Protein AF-A0A2S5EJ32-F1 (afdb_monomer_lite)

Radius of gyration: 12.83 Å; chains: 1; bounding box: 28×23×29 Å

Foldseek 3Di:
DCVVPVVVVVLCVVVVVVDDPVNVVVLVCCCVPVVDDNVVSVVVSCVVVVSDD

InterPro domains:
  IPR007210 ABC-type glycine betaine transport system, substrate-binding domain [PF04069] (3-47)

pLDDT: mean 93.46, std 6.0, range [67.06, 98.56]

Structure (mmCIF, N/CA/C/O backbone):
data_AF-A0A2S5EJ32-F1
#
_entry.id   AF-A0A2S5EJ32-F1
#
loop_
_atom_site.group_PDB
_atom_site.id
_atom_site.type_symbol
_atom_site.label_atom_id
_atom_site.label_alt_id
_atom_site.label_comp_id
_atom_site.label_asym_id
_atom_site.label_entity_id
_atom_site.label_seq_id
_atom_site.pdbx_PDB_ins_code
_atom_site.Cartn_x
_atom_site.Cartn_y
_atom_site.Cartn_z
_atom_site.occupancy
_atom_site.B_iso_or_equiv
_atom_site.auth_seq_id
_atom_site.auth_comp_id
_atom_site.auth_asym_id
_atom_site.auth_atom_id
_atom_site.pdbx_PDB_model_num
ATOM 1 N N . ILE A 1 1 ? -13.653 -14.383 6.112 1.00 67.06 1 ILE A N 1
ATOM 2 C CA . ILE A 1 1 ? -12.512 -13.476 6.415 1.00 67.06 1 ILE A CA 1
ATOM 3 C C . ILE A 1 1 ? -12.945 -12.193 7.126 1.00 67.06 1 ILE A C 1
ATOM 5 O O . ILE A 1 1 ? -12.682 -12.096 8.313 1.00 67.06 1 ILE A O 1
ATOM 9 N N . ILE A 1 2 ? -13.586 -11.208 6.475 1.00 74.88 2 ILE A N 1
ATOM 10 C CA . ILE A 1 2 ? -13.931 -9.938 7.162 1.00 74.88 2 ILE A CA 1
ATOM 11 C C . ILE A 1 2 ? -14.940 -10.160 8.301 1.00 74.88 2 ILE A C 1
ATOM 13 O O . ILE A 1 2 ? -14.764 -9.589 9.374 1.00 74.88 2 ILE A O 1
ATOM 17 N N . ASP A 1 3 ? -15.925 -11.040 8.107 1.00 85.75 3 ASP A N 1
ATOM 18 C CA . ASP A 1 3 ? -16.924 -11.365 9.139 1.00 85.75 3 ASP A CA 1
ATOM 19 C C . ASP A 1 3 ? -16.329 -12.138 10.328 1.00 85.75 3 ASP A C 1
ATOM 21 O O . ASP A 1 3 ? -16.786 -12.007 11.459 1.00 85.75 3 ASP A O 1
ATOM 25 N N . GLU A 1 4 ? -15.265 -12.906 10.086 1.00 94.06 4 GLU A N 1
ATOM 26 C CA . GLU A 1 4 ? -14.551 -13.678 11.114 1.00 94.06 4 GLU A CA 1
ATOM 27 C C . GLU A 1 4 ? -13.528 -12.818 11.871 1.00 94.06 4 GLU A C 1
ATOM 29 O O . GLU A 1 4 ? -13.185 -13.105 13.017 1.00 94.06 4 GLU A O 1
ATOM 34 N N . TYR A 1 5 ? -13.059 -11.734 11.247 1.00 93.12 5 TYR A N 1
ATOM 35 C CA . TYR A 1 5 ? -12.062 -10.820 11.798 1.00 93.12 5 TYR A CA 1
ATOM 36 C C . TYR A 1 5 ? -12.486 -9.359 11.588 1.00 93.12 5 TYR A C 1
ATOM 38 O O . TYR A 1 5 ? -11.832 -8.620 10.847 1.00 93.12 5 TYR A O 1
ATOM 46 N N . PRO A 1 6 ? -13.530 -8.879 12.289 1.00 89.38 6 PRO A N 1
ATOM 47 C CA . PRO A 1 6 ? -14.059 -7.523 12.109 1.00 89.38 6 PRO A CA 1
ATOM 48 C C . PRO A 1 6 ? -13.022 -6.422 12.384 1.00 89.38 6 PRO A C 1
ATOM 50 O O . PRO A 1 6 ? -13.107 -5.332 11.823 1.00 89.38 6 PRO A O 1
ATOM 53 N N . LYS A 1 7 ? -11.981 -6.720 13.178 1.00 90.88 7 LYS A N 1
ATOM 54 C CA . LYS A 1 7 ? -10.837 -5.822 13.423 1.00 90.88 7 LYS A CA 1
ATOM 55 C C . LYS A 1 7 ? -10.091 -5.436 12.144 1.00 90.88 7 LYS A C 1
ATOM 57 O O . LYS A 1 7 ? -9.531 -4.346 12.090 1.00 90.88 7 LYS A O 1
ATOM 62 N N . ILE A 1 8 ? -10.109 -6.288 11.115 1.00 91.50 8 ILE A N 1
ATOM 63 C CA . ILE A 1 8 ? -9.528 -5.968 9.805 1.00 91.50 8 ILE A CA 1
ATOM 64 C C . ILE A 1 8 ? -10.181 -4.702 9.244 1.00 91.50 8 ILE A C 1
ATOM 66 O O . ILE A 1 8 ? -9.485 -3.842 8.718 1.00 91.50 8 ILE A O 1
ATOM 70 N N . ARG A 1 9 ? -11.497 -4.529 9.418 1.00 88.69 9 ARG A N 1
ATOM 71 C CA . ARG A 1 9 ? -12.209 -3.346 8.923 1.00 88.69 9 ARG A CA 1
ATOM 72 C C . ARG A 1 9 ? -11.699 -2.055 9.559 1.00 88.69 9 ARG A C 1
ATOM 74 O O . ARG A 1 9 ? -11.496 -1.074 8.852 1.00 88.69 9 ARG A O 1
ATOM 81 N N . GLU A 1 10 ? -11.455 -2.077 10.867 1.00 89.94 10 GLU A N 1
ATOM 82 C CA . GLU A 1 10 ? -10.908 -0.928 11.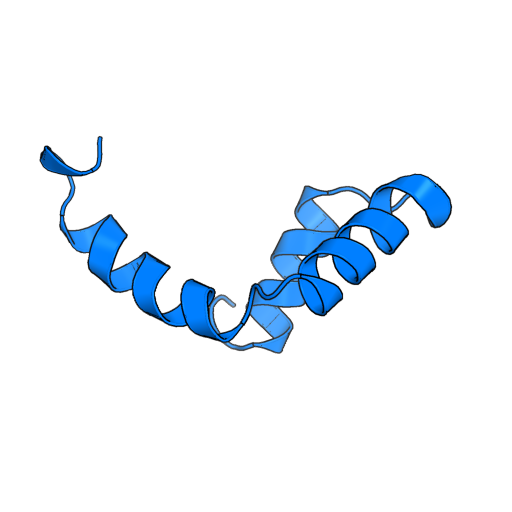594 1.00 89.94 10 GLU A CA 1
ATOM 83 C C . GLU A 1 10 ? -9.462 -0.630 11.179 1.00 89.94 10 GLU A C 1
ATOM 85 O O . GLU A 1 10 ? -9.109 0.529 10.983 1.00 89.94 10 GLU A O 1
ATOM 90 N N . ILE A 1 11 ? -8.645 -1.667 10.960 1.00 91.19 11 ILE A N 1
ATOM 91 C CA . ILE A 1 11 ? -7.252 -1.524 10.501 1.00 91.19 11 ILE A CA 1
ATOM 92 C C . ILE A 1 11 ? -7.179 -0.959 9.076 1.00 91.19 11 ILE A C 1
ATOM 94 O O . ILE A 1 11 ? -6.293 -0.163 8.782 1.00 91.19 11 ILE A O 1
ATOM 98 N N . LEU A 1 12 ? -8.097 -1.352 8.188 1.00 90.25 12 LEU A N 1
ATOM 99 C CA . LEU A 1 12 ? -8.112 -0.899 6.793 1.00 90.25 12 LEU A CA 1
ATOM 100 C C . LEU A 1 12 ? -8.730 0.493 6.618 1.00 90.25 12 LEU A C 1
ATOM 102 O O . LEU A 1 12 ? -8.497 1.137 5.597 1.00 90.25 12 LEU A O 1
ATOM 106 N N . LYS A 1 13 ? -9.504 0.982 7.593 1.00 89.31 13 LYS A N 1
ATOM 107 C CA . LYS A 1 13 ? -10.222 2.261 7.503 1.00 89.31 13 LYS A CA 1
ATOM 108 C C . LYS A 1 13 ? -9.327 3.465 7.164 1.00 89.31 13 LYS A C 1
ATOM 110 O O . LYS A 1 13 ? -9.758 4.265 6.344 1.00 89.31 13 LYS A O 1
ATOM 115 N N . PRO A 1 14 ? -8.105 3.620 7.708 1.00 88.25 14 PRO A N 1
ATOM 116 C CA . PRO A 1 14 ? -7.225 4.720 7.321 1.00 88.25 14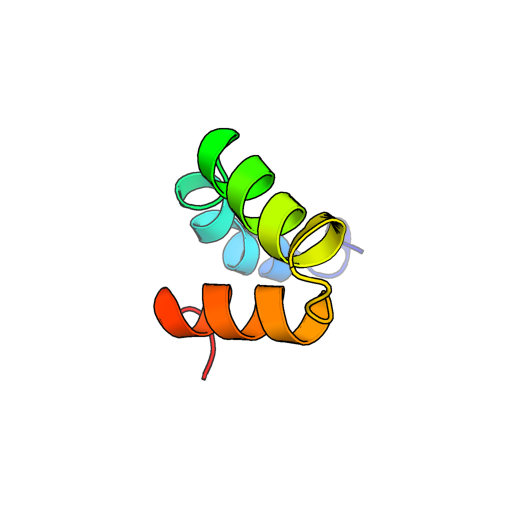 PRO A CA 1
ATOM 117 C C . PRO A 1 14 ? -6.792 4.650 5.853 1.00 88.25 14 PRO A C 1
ATOM 119 O O . PRO A 1 14 ? -6.608 5.688 5.228 1.00 88.25 14 PRO A O 1
ATOM 122 N N . LEU A 1 15 ? -6.663 3.449 5.274 1.00 88.50 15 LEU A N 1
ATOM 123 C CA . LEU A 1 15 ? -6.175 3.283 3.900 1.00 88.50 15 LEU A CA 1
ATOM 124 C C . LEU A 1 15 ? -7.102 3.915 2.863 1.00 88.50 15 LEU A C 1
ATOM 126 O O . LEU A 1 15 ? -6.617 4.352 1.825 1.00 88.50 15 LEU A O 1
ATOM 130 N N . THR A 1 16 ? -8.405 4.023 3.140 1.00 85.19 16 THR A N 1
ATOM 131 C CA . THR A 1 16 ? -9.361 4.649 2.211 1.00 85.19 16 THR A CA 1
ATOM 132 C C . THR A 1 16 ? -9.115 6.147 2.023 1.00 85.19 16 THR 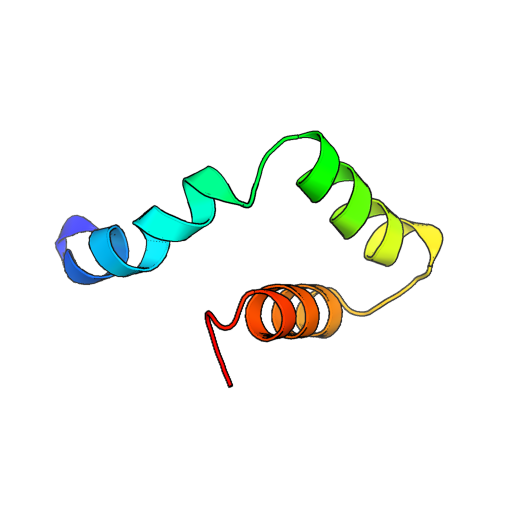A C 1
ATOM 134 O O . THR A 1 16 ? -9.511 6.698 1.002 1.00 85.19 16 THR A O 1
ATOM 137 N N . LEU A 1 17 ? -8.438 6.802 2.973 1.00 86.12 17 LEU A N 1
ATOM 138 C CA . LEU A 1 17 ? -8.029 8.205 2.860 1.00 86.12 17 LEU A CA 1
ATOM 139 C C . LEU A 1 17 ? -6.748 8.373 2.036 1.00 86.12 17 LEU A C 1
ATOM 141 O O . LEU A 1 17 ? -6.537 9.427 1.440 1.00 86.12 17 LEU A O 1
ATOM 145 N N . TYR A 1 18 ? -5.886 7.354 2.025 1.00 88.94 18 TYR A N 1
ATOM 146 C CA . TYR A 1 18 ? -4.549 7.430 1.438 1.00 88.94 18 TYR A CA 1
ATOM 147 C C . TYR A 1 18 ? -4.466 6.809 0.037 1.00 88.94 18 TYR A C 1
ATOM 149 O O . TYR A 1 18 ? -3.689 7.276 -0.789 1.00 88.94 18 TYR A O 1
ATOM 157 N N . LEU A 1 19 ? -5.282 5.794 -0.259 1.00 91.56 19 LEU A N 1
ATOM 158 C CA . LEU A 1 19 ? -5.302 5.088 -1.542 1.00 91.56 19 LEU A CA 1
ATOM 159 C C . LEU A 1 19 ? -6.365 5.670 -2.482 1.00 91.56 19 LEU A C 1
ATOM 161 O O . LEU A 1 19 ? -7.399 5.052 -2.732 1.00 91.56 19 LEU A O 1
ATOM 165 N N . ASN A 1 20 ? -6.102 6.868 -2.998 1.00 93.44 20 ASN A N 1
ATOM 166 C CA . ASN A 1 20 ? -6.859 7.424 -4.122 1.00 93.44 20 ASN A CA 1
ATOM 167 C C . ASN A 1 20 ? -6.254 6.993 -5.474 1.00 93.44 20 ASN A C 1
ATOM 169 O O . ASN A 1 20 ? -5.196 6.364 -5.522 1.00 93.44 20 ASN A O 1
ATOM 173 N N . GLU A 1 21 ? -6.935 7.329 -6.570 1.00 95.56 21 GLU A N 1
ATOM 174 C CA . GLU A 1 21 ? -6.535 6.950 -7.930 1.00 95.56 21 GLU A CA 1
ATOM 175 C C . GLU A 1 21 ? -5.108 7.401 -8.282 1.00 95.56 21 GLU A C 1
ATOM 177 O O . GLU A 1 21 ? -4.300 6.574 -8.702 1.00 95.56 21 GLU A O 1
ATOM 182 N N . ASP A 1 22 ? -4.759 8.664 -8.019 1.00 96.50 22 ASP A N 1
ATOM 183 C CA . ASP A 1 22 ? -3.428 9.212 -8.314 1.00 96.50 22 ASP A CA 1
ATOM 184 C C . ASP A 1 22 ? -2.317 8.451 -7.577 1.00 96.50 22 ASP A C 1
ATOM 186 O O . ASP A 1 22 ? -1.256 8.152 -8.136 1.00 96.50 22 ASP A O 1
ATOM 190 N N . ILE A 1 23 ? -2.567 8.100 -6.314 1.00 96.44 23 ILE A N 1
ATOM 191 C CA . ILE A 1 23 ? -1.635 7.314 -5.509 1.00 96.44 23 ILE A CA 1
ATOM 192 C C . ILE A 1 23 ? -1.493 5.900 -6.070 1.00 96.44 23 ILE A C 1
ATOM 194 O O . ILE A 1 23 ? -0.367 5.426 -6.211 1.00 96.44 23 ILE A O 1
ATOM 198 N N . ILE A 1 24 ? -2.594 5.229 -6.415 1.00 96.12 24 ILE A N 1
ATOM 199 C CA . ILE A 1 24 ? -2.543 3.875 -6.987 1.00 96.12 24 ILE A CA 1
ATOM 200 C C . ILE A 1 24 ? -1.766 3.873 -8.306 1.00 96.12 24 ILE A C 1
ATOM 202 O O . ILE A 1 24 ? -0.884 3.035 -8.489 1.00 96.12 24 ILE A O 1
ATOM 206 N N . ILE A 1 25 ? -2.017 4.847 -9.184 1.00 97.94 25 ILE A N 1
ATOM 207 C CA . ILE A 1 25 ? -1.273 5.009 -10.440 1.00 97.94 25 ILE A CA 1
ATOM 208 C C . ILE A 1 25 ? 0.221 5.178 -10.156 1.00 97.94 25 ILE A C 1
ATOM 210 O O . ILE A 1 25 ? 1.052 4.529 -10.794 1.00 97.94 25 ILE A O 1
ATOM 214 N N . ARG A 1 26 ? 0.585 6.005 -9.169 1.00 97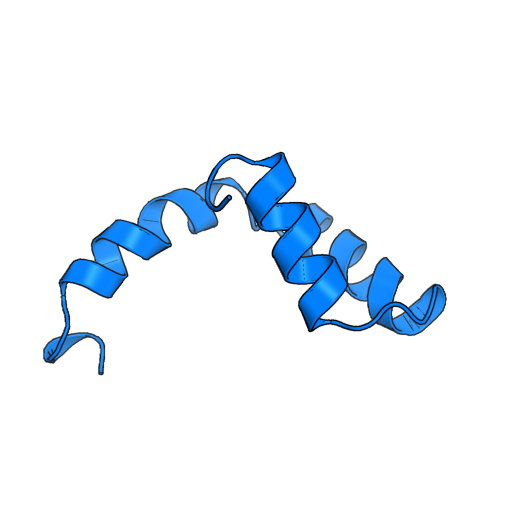.81 26 ARG A N 1
ATOM 215 C CA . ARG A 1 26 ? 1.990 6.218 -8.804 1.00 97.81 26 ARG A CA 1
ATOM 216 C C . ARG A 1 26 ? 2.655 4.951 -8.273 1.00 97.81 26 ARG A C 1
ATOM 218 O O . ARG A 1 26 ? 3.805 4.696 -8.624 1.00 97.81 26 ARG A O 1
ATOM 225 N N . LEU A 1 27 ? 1.971 4.181 -7.430 1.00 98.06 27 LEU A N 1
ATOM 226 C CA . LEU A 1 27 ? 2.506 2.927 -6.895 1.00 98.06 27 LEU A CA 1
ATOM 227 C C . LEU A 1 27 ? 2.681 1.882 -8.001 1.00 98.06 27 LEU A C 1
ATOM 229 O O . LEU A 1 27 ? 3.719 1.227 -8.041 1.00 98.06 27 LEU A O 1
ATOM 233 N N . ASN A 1 28 ? 1.734 1.787 -8.935 1.00 98.19 28 ASN A N 1
ATOM 234 C CA . ASN A 1 28 ? 1.846 0.882 -10.078 1.00 98.19 28 ASN A CA 1
ATOM 235 C C . ASN A 1 28 ? 2.983 1.294 -11.019 1.00 98.19 28 ASN A C 1
ATOM 237 O O . ASN A 1 28 ? 3.753 0.441 -11.435 1.00 98.19 28 ASN A O 1
ATOM 241 N N . TYR A 1 29 ? 3.178 2.592 -11.274 1.00 98.50 29 TYR A N 1
ATOM 242 C CA . TYR A 1 29 ? 4.320 3.079 -12.059 1.00 98.50 29 TYR A CA 1
ATOM 243 C C . TYR A 1 29 ? 5.670 2.613 -11.481 1.00 98.50 29 TYR A C 1
ATOM 245 O O . TYR A 1 29 ? 6.560 2.197 -12.221 1.00 98.50 29 TYR A O 1
ATOM 253 N N . LEU A 1 30 ? 5.820 2.634 -10.152 1.00 98.50 30 LEU A N 1
ATOM 254 C CA . LEU A 1 30 ? 7.035 2.155 -9.486 1.00 98.50 30 LEU A CA 1
ATOM 255 C C . LEU A 1 30 ? 7.289 0.656 -9.712 1.00 98.50 30 LEU A C 1
ATOM 257 O O . LEU A 1 30 ? 8.438 0.225 -9.716 1.00 98.50 30 LEU A O 1
ATOM 261 N N . VAL A 1 31 ? 6.236 -0.137 -9.881 1.00 98.38 31 VAL A N 1
ATOM 262 C CA . VAL A 1 31 ? 6.352 -1.575 -10.137 1.00 98.38 31 VAL A CA 1
ATOM 263 C C . VAL A 1 31 ? 6.563 -1.829 -11.627 1.00 98.38 31 VAL A C 1
ATOM 265 O O . VAL A 1 31 ? 7.569 -2.411 -12.019 1.00 98.38 31 VAL A O 1
ATOM 268 N N . ASP A 1 32 ? 5.643 -1.350 -12.459 1.00 98.31 32 ASP A N 1
ATOM 269 C CA . ASP A 1 32 ? 5.548 -1.728 -13.868 1.00 98.31 32 ASP A CA 1
ATOM 270 C C . ASP A 1 32 ? 6.623 -1.064 -14.734 1.00 98.31 32 ASP A C 1
ATOM 272 O O . ASP A 1 32 ? 7.062 -1.645 -15.726 1.00 98.31 32 ASP A O 1
ATOM 276 N N . PHE A 1 33 ? 7.044 0.154 -14.376 1.00 98.06 33 PHE A N 1
ATOM 277 C CA . PHE A 1 33 ? 8.021 0.920 -15.150 1.00 98.06 33 PHE A CA 1
ATOM 278 C C . PHE A 1 33 ? 9.400 0.947 -14.489 1.00 98.06 33 PHE A C 1
ATOM 280 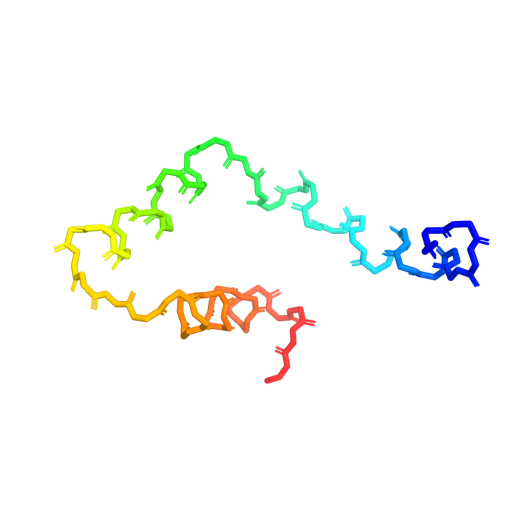O O . PHE A 1 33 ? 10.399 0.672 -15.147 1.00 98.06 33 PHE A O 1
ATOM 287 N N . GLU A 1 34 ? 9.469 1.246 -13.188 1.00 98.00 34 GLU A N 1
ATOM 288 C CA . GLU A 1 34 ? 10.751 1.300 -12.459 1.00 98.00 34 GLU A CA 1
ATOM 289 C C . GLU A 1 34 ? 11.248 -0.094 -12.021 1.00 98.00 34 GLU A C 1
ATOM 291 O O . GLU A 1 34 ? 12.377 -0.227 -11.546 1.00 98.00 34 GLU A O 1
ATOM 296 N N . GLY A 1 35 ? 10.425 -1.140 -12.172 1.00 98.12 35 GLY A N 1
ATOM 297 C CA . GLY A 1 35 ? 10.803 -2.527 -11.889 1.00 98.12 35 GLY A CA 1
ATOM 298 C C . GLY A 1 35 ? 10.987 -2.842 -10.402 1.00 98.12 35 GLY A C 1
ATOM 299 O O . GLY A 1 35 ? 11.730 -3.762 -10.060 1.00 98.12 35 GLY A O 1
ATOM 300 N N . LEU A 1 36 ? 10.373 -2.067 -9.500 1.00 98.56 36 LEU A N 1
ATOM 301 C CA . LEU A 1 36 ? 10.476 -2.311 -8.063 1.00 98.56 36 LEU A CA 1
ATOM 302 C C . LEU A 1 36 ? 9.555 -3.452 -7.620 1.00 98.56 36 LEU A C 1
ATOM 304 O O . LEU A 1 36 ? 8.406 -3.552 -8.040 1.00 98.56 36 LEU A O 1
ATOM 308 N N . GLU A 1 37 ? 10.040 -4.258 -6.675 1.00 98.50 37 GLU A N 1
ATOM 309 C CA . GLU A 1 37 ? 9.251 -5.340 -6.087 1.00 98.50 37 GLU A CA 1
ATOM 310 C C . GLU A 1 37 ? 7.977 -4.807 -5.397 1.00 98.50 37 GLU A C 1
ATOM 312 O O . GLU A 1 37 ? 8.085 -3.940 -4.515 1.00 98.50 37 GLU A O 1
ATOM 317 N N . PRO A 1 38 ? 6.778 -5.343 -5.715 1.00 98.19 38 PRO A N 1
ATOM 318 C CA . PRO A 1 38 ? 5.511 -4.867 -5.157 1.00 98.19 38 PRO A CA 1
ATOM 319 C C . PRO A 1 38 ? 5.477 -4.843 -3.626 1.00 98.19 38 PRO A C 1
ATOM 321 O O . PRO A 1 38 ? 4.982 -3.884 -3.031 1.00 98.19 38 PRO A O 1
ATOM 324 N N . GLU A 1 39 ? 6.044 -5.863 -2.968 1.00 98.19 39 GLU A N 1
ATOM 325 C CA . GLU A 1 39 ? 6.108 -5.912 -1.501 1.00 98.19 39 GLU A CA 1
ATOM 326 C C . GLU A 1 39 ? 6.933 -4.744 -0.940 1.00 98.19 39 GLU A C 1
ATOM 328 O O . GLU A 1 39 ? 6.543 -4.114 0.046 1.00 98.19 39 GLU A O 1
ATOM 333 N N . ILE A 1 40 ? 8.058 -4.420 -1.581 1.00 98.00 40 ILE A N 1
ATOM 334 C CA . ILE A 1 40 ? 8.934 -3.326 -1.154 1.00 98.00 40 ILE A CA 1
ATOM 335 C C . ILE A 1 40 ? 8.238 -1.979 -1.350 1.00 98.00 40 ILE A C 1
ATOM 337 O O . ILE A 1 40 ? 8.314 -1.125 -0.463 1.00 98.00 40 ILE A O 1
ATOM 341 N N . VAL A 1 41 ? 7.538 -1.792 -2.473 1.00 98.31 41 VAL A N 1
ATOM 342 C CA . VAL A 1 41 ? 6.756 -0.578 -2.755 1.00 98.31 41 VAL A CA 1
ATOM 343 C C . VAL A 1 41 ? 5.655 -0.393 -1.709 1.00 98.31 41 VAL A C 1
ATOM 345 O O . VAL A 1 41 ? 5.581 0.667 -1.082 1.00 98.31 41 VAL A O 1
ATOM 348 N N . ALA A 1 42 ? 4.861 -1.434 -1.444 1.00 97.31 42 ALA A N 1
ATOM 349 C CA . ALA A 1 42 ? 3.792 -1.394 -0.449 1.00 97.31 42 ALA A CA 1
ATOM 350 C C . ALA A 1 42 ? 4.325 -1.124 0.967 1.00 97.31 42 ALA A C 1
ATOM 352 O O . ALA A 1 42 ? 3.802 -0.261 1.675 1.00 97.31 42 ALA A O 1
ATOM 353 N N . ARG A 1 43 ? 5.401 -1.810 1.376 1.00 98.12 43 ARG A N 1
ATOM 354 C CA . ARG A 1 43 ? 6.012 -1.637 2.700 1.00 98.12 43 ARG A CA 1
ATOM 355 C C . ARG A 1 43 ? 6.533 -0.216 2.894 1.00 98.12 43 ARG A C 1
ATOM 357 O O . ARG A 1 43 ? 6.191 0.412 3.891 1.00 98.12 43 ARG A O 1
ATOM 364 N N . LYS A 1 44 ? 7.294 0.316 1.930 1.00 97.62 44 LYS A N 1
ATOM 365 C CA . LYS A 1 44 ? 7.812 1.693 1.985 1.00 97.62 44 LYS A CA 1
ATOM 366 C C . LYS A 1 44 ? 6.689 2.722 2.040 1.00 97.62 44 LYS A C 1
ATOM 368 O O . LYS A 1 44 ? 6.785 3.678 2.803 1.00 97.62 44 LYS A O 1
ATOM 373 N N . TYR A 1 45 ? 5.628 2.521 1.261 1.00 96.81 45 TYR A N 1
ATOM 374 C CA . TYR A 1 45 ? 4.472 3.410 1.264 1.00 96.81 45 TYR A CA 1
ATOM 375 C C . TYR A 1 45 ? 3.780 3.437 2.635 1.00 96.81 45 TYR A C 1
ATOM 377 O O . TYR A 1 45 ? 3.600 4.503 3.221 1.00 96.81 45 TYR A O 1
ATOM 385 N N . LEU A 1 46 ? 3.478 2.266 3.204 1.00 96.25 46 LEU A N 1
ATOM 386 C CA . LEU A 1 46 ? 2.839 2.161 4.519 1.00 96.25 46 LEU A CA 1
ATOM 387 C C . LEU A 1 46 ? 3.739 2.667 5.663 1.00 96.25 46 LEU A C 1
ATOM 389 O O . LEU A 1 46 ? 3.232 3.292 6.594 1.00 96.25 46 LEU A O 1
ATOM 393 N N . GLN A 1 47 ? 5.058 2.447 5.589 1.00 96.81 47 GLN A N 1
ATOM 394 C CA . GLN A 1 47 ? 6.037 3.018 6.528 1.00 96.81 47 GLN A CA 1
ATOM 395 C C . GLN A 1 47 ? 6.096 4.546 6.425 1.00 96.81 47 GLN A C 1
ATOM 397 O O . GLN A 1 47 ? 6.100 5.228 7.447 1.00 96.81 47 GLN A O 1
ATOM 402 N N . GLY A 1 48 ? 6.082 5.097 5.207 1.00 94.88 48 GLY A N 1
ATOM 403 C CA . GLY A 1 48 ? 6.065 6.544 4.969 1.00 94.88 48 GLY A CA 1
ATOM 404 C C . GLY A 1 48 ? 4.817 7.237 5.522 1.00 94.88 48 GLY A C 1
ATOM 405 O O . GLY A 1 48 ? 4.888 8.393 5.931 1.00 94.88 48 GLY A O 1
ATOM 406 N N . LEU A 1 49 ? 3.693 6.518 5.598 1.00 93.31 49 LEU A N 1
ATOM 407 C CA . LEU A 1 49 ? 2.459 6.972 6.247 1.00 93.31 49 LEU A CA 1
ATOM 408 C C . LEU A 1 49 ? 2.427 6.728 7.767 1.00 93.31 49 LEU A C 1
ATOM 410 O O . LEU A 1 49 ? 1.471 7.126 8.428 1.00 93.31 49 LEU A O 1
ATOM 414 N N . GLY A 1 50 ? 3.429 6.046 8.329 1.00 93.88 50 GLY A N 1
ATOM 415 C CA . GLY A 1 50 ? 3.461 5.666 9.743 1.00 93.88 50 GLY A CA 1
ATOM 416 C C . GLY A 1 50 ? 2.443 4.587 10.132 1.00 93.88 50 GLY A C 1
ATOM 417 O O . GLY A 1 50 ? 2.152 4.422 11.315 1.00 93.88 50 GLY A O 1
ATOM 418 N N . LEU A 1 51 ? 1.891 3.853 9.158 1.00 92.25 51 LEU A N 1
ATOM 419 C CA . LEU A 1 51 ? 0.890 2.805 9.393 1.00 92.25 51 LEU A CA 1
ATOM 420 C C . LEU A 1 51 ? 1.522 1.481 9.842 1.00 92.25 51 LEU A C 1
ATOM 422 O O . LEU A 1 51 ? 0.866 0.681 10.508 1.00 92.25 51 LEU A O 1
ATOM 426 N N . ILE A 1 52 ? 2.793 1.261 9.497 1.00 93.69 52 ILE A N 1
ATOM 427 C CA . ILE A 1 52 ? 3.611 0.124 9.941 1.00 93.69 52 ILE A CA 1
ATOM 428 C C . ILE A 1 52 ? 5.047 0.586 10.240 1.00 93.69 52 ILE A C 1
ATOM 430 O O . ILE A 1 52 ? 5.452 1.665 9.808 1.00 93.69 52 ILE A O 1
ATOM 434 N N . LYS A 1 53 ? 5.804 -0.231 10.98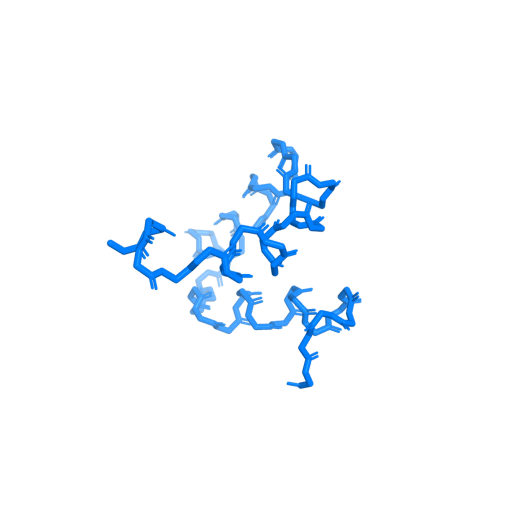5 1.00 90.25 53 LYS A N 1
ATOM 435 C CA . LYS A 1 53 ? 7.228 -0.004 11.287 1.00 90.25 53 LYS A CA 1
ATOM 436 C C . LYS A 1 53 ? 8.138 -0.599 10.223 1.00 90.25 53 LYS A C 1
ATOM 438 O O . LYS A 1 53 ? 7.784 -1.646 9.639 1.00 90.25 53 LYS A O 1
#

Organism: NCBI:txid1122953

Secondary structure (DSSP, 8-state):
-TTT-THHHHHHTTHHHH--HHHHHHHHHHHHTT---HHHHHHHHHHHTTS--

Sequence (53 aa):
IIDEYPKIREILKPLTLYLNEDIIIRLNYLVDFEGLEPEIVARKYLQGLGLIK